Protein AF-A0A0J6FJU3-F1 (afdb_monomer_lite)

Foldseek 3Di:
DDDDDDDDDPPPPPPDPDDDDPDDDPPDPPPPDPDPCNVQVVVVVVCCVQFVFPDKDKDFPLVVVQPPPVNPPDPDSRDDMDMDGHHDPQPRPPPPDDDDPPDPHD

Organism: NCBI:txid454284

Structure (mmCIF, N/CA/C/O backbone):
data_AF-A0A0J6FJU3-F1
#
_entry.id   AF-A0A0J6FJU3-F1
#
loop_
_atom_site.group_PDB
_atom_site.id
_atom_site.type_symbol
_atom_site.label_atom_id
_atom_site.label_alt_id
_atom_site.label_comp_id
_atom_site.label_asym_id
_atom_site.label_entity_id
_atom_site.label_seq_id
_atom_site.pdbx_PDB_ins_code
_atom_site.Cartn_x
_atom_site.Cartn_y
_atom_site.Cartn_z
_atom_site.occupancy
_atom_site.B_iso_or_equiv
_atom_site.auth_seq_id
_atom_site.auth_comp_id
_atom_site.auth_asym_id
_atom_site.auth_atom_id
_atom_site.pdbx_PDB_model_num
ATOM 1 N N . MET A 1 1 ? -43.687 -57.325 -52.012 1.00 45.78 1 MET A N 1
ATOM 2 C CA . MET A 1 1 ? -42.339 -57.097 -51.444 1.00 45.78 1 MET A CA 1
ATOM 3 C C . MET A 1 1 ? -42.482 -56.247 -50.189 1.00 45.78 1 MET A C 1
ATOM 5 O O . MET A 1 1 ? -43.307 -55.345 -50.175 1.00 45.78 1 MET A O 1
ATOM 9 N N . LEU A 1 2 ? -41.774 -56.622 -49.124 1.00 41.97 2 LEU A N 1
ATOM 10 C CA . LEU A 1 2 ? -41.936 -56.162 -47.743 1.00 41.97 2 LEU A CA 1
ATOM 11 C C . LEU A 1 2 ? -41.047 -54.944 -47.389 1.00 41.97 2 LEU A C 1
ATOM 13 O O . LEU A 1 2 ? -39.868 -54.982 -47.715 1.00 41.97 2 LEU A O 1
ATOM 17 N N . ARG A 1 3 ? -41.600 -54.028 -46.557 1.00 53.41 3 ARG A N 1
ATOM 18 C CA . ARG A 1 3 ? -40.966 -53.228 -45.458 1.00 53.41 3 ARG A CA 1
ATOM 19 C C . ARG A 1 3 ? -39.927 -52.124 -45.809 1.00 53.41 3 ARG A C 1
ATOM 21 O O . ARG A 1 3 ? -39.331 -52.203 -46.871 1.00 53.41 3 ARG A O 1
ATOM 28 N N . PRO A 1 4 ? -39.581 -51.174 -44.894 1.00 54.59 4 PRO A N 1
ATOM 29 C CA . PRO A 1 4 ? -40.234 -50.710 -43.653 1.00 54.59 4 PRO A CA 1
ATOM 30 C C . PRO A 1 4 ? -40.210 -49.170 -43.409 1.00 54.59 4 PRO A C 1
ATOM 32 O O . PRO A 1 4 ? -39.663 -48.372 -44.159 1.00 54.59 4 PRO A O 1
ATOM 35 N N . LEU A 1 5 ? -40.814 -48.817 -42.271 1.00 56.28 5 LEU A N 1
ATOM 36 C CA . LEU A 1 5 ? -40.850 -47.551 -41.537 1.00 56.28 5 LEU A CA 1
ATOM 37 C C . LEU A 1 5 ? -39.461 -46.990 -41.146 1.00 56.28 5 LEU A C 1
ATOM 39 O O . LEU A 1 5 ? -38.648 -47.711 -40.573 1.00 56.28 5 LEU A O 1
ATOM 43 N N . SER A 1 6 ? -39.266 -45.677 -41.303 1.00 57.38 6 SER A N 1
ATOM 44 C CA . SER A 1 6 ? -38.334 -44.842 -40.514 1.00 57.38 6 SER A CA 1
ATOM 45 C C . SER A 1 6 ? -38.856 -43.393 -40.522 1.00 57.38 6 SER A C 1
ATOM 47 O O . SER A 1 6 ? -38.773 -42.661 -41.496 1.00 57.38 6 SER A O 1
ATOM 49 N N . LEU A 1 7 ? -39.688 -43.001 -39.559 1.00 57.44 7 LEU A N 1
ATOM 50 C CA . LEU A 1 7 ? -39.265 -42.404 -38.291 1.00 57.44 7 LEU A CA 1
ATOM 51 C C . LEU A 1 7 ? -38.143 -41.360 -38.446 1.00 57.44 7 LEU A C 1
ATOM 53 O O . LEU A 1 7 ? -36.996 -41.650 -38.131 1.00 57.44 7 LEU A O 1
ATO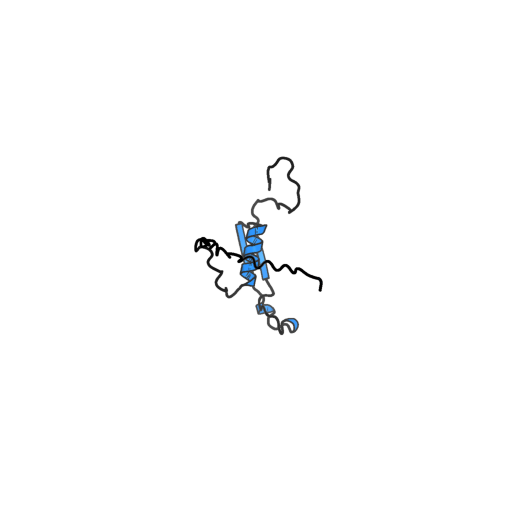M 57 N N . LEU A 1 8 ? -38.480 -40.120 -38.821 1.00 59.03 8 LEU A N 1
ATOM 58 C CA . LEU A 1 8 ? -37.768 -38.964 -38.263 1.00 59.03 8 LEU A CA 1
ATOM 59 C C . LEU A 1 8 ? -38.614 -37.684 -38.264 1.00 59.03 8 LEU A C 1
ATOM 61 O O . LEU A 1 8 ? -38.456 -36.776 -39.070 1.00 59.03 8 LEU A O 1
ATOM 65 N N . ARG A 1 9 ? -39.532 -37.633 -37.296 1.00 59.00 9 ARG A N 1
ATOM 66 C CA . ARG A 1 9 ? -39.605 -36.583 -36.268 1.00 59.00 9 ARG A CA 1
ATOM 67 C C . ARG A 1 9 ? -38.671 -35.383 -36.519 1.00 59.00 9 ARG A C 1
ATOM 69 O O . ARG A 1 9 ? -37.595 -35.307 -35.935 1.00 59.00 9 ARG A O 1
ATOM 76 N N . GLN A 1 10 ? -39.108 -34.407 -37.308 1.00 60.44 10 GLN A N 1
ATOM 77 C CA . GLN A 1 10 ? -38.551 -33.055 -37.248 1.00 60.44 10 GLN A CA 1
ATOM 78 C C . GLN A 1 10 ? -39.514 -32.180 -36.452 1.00 60.44 10 GLN A C 1
ATOM 80 O O . GLN A 1 10 ? -40.382 -31.490 -36.984 1.00 60.44 10 GLN A O 1
ATOM 85 N N . HIS A 1 11 ? -39.375 -32.259 -35.128 1.00 51.47 11 HIS A N 1
ATOM 86 C CA . HIS A 1 11 ? -39.931 -31.250 -34.244 1.00 51.47 11 HIS A CA 1
ATOM 87 C C . HIS A 1 11 ? -39.298 -29.906 -34.594 1.00 51.47 11 HIS A C 1
ATOM 89 O O . HIS A 1 11 ? -38.109 -29.693 -34.359 1.00 51.47 11 HIS A O 1
ATOM 95 N N . ARG A 1 12 ? -40.111 -28.993 -35.133 1.00 62.41 12 ARG A N 1
ATOM 96 C CA . ARG A 1 12 ? -39.822 -27.559 -35.154 1.00 62.41 12 ARG A CA 1
ATOM 97 C C . ARG A 1 12 ? -39.684 -27.081 -33.709 1.00 62.41 12 ARG A C 1
ATOM 99 O O . ARG A 1 12 ? -40.671 -26.752 -33.056 1.00 62.41 12 ARG A O 1
ATOM 106 N N . LEU A 1 13 ? -38.457 -27.088 -33.200 1.00 56.62 13 LEU A N 1
ATOM 107 C CA . LEU A 1 13 ? -38.099 -26.441 -31.946 1.00 56.62 13 LEU A CA 1
ATOM 108 C C . LEU A 1 13 ? -38.237 -24.928 -32.147 1.00 56.62 13 LEU A C 1
ATOM 110 O O . LEU A 1 13 ? -37.376 -24.270 -32.724 1.00 56.62 13 LEU A O 1
ATOM 114 N N . SER A 1 14 ? -39.375 -24.401 -31.699 1.00 64.19 14 SER A N 1
ATOM 115 C CA . SER A 1 14 ? -39.582 -22.988 -31.399 1.00 64.19 14 SER A CA 1
ATOM 116 C C . SER A 1 14 ? -38.587 -22.582 -30.308 1.00 64.19 14 SER A C 1
ATOM 118 O O . SER A 1 14 ? -38.812 -22.838 -29.125 1.00 64.19 14 SER A O 1
ATOM 120 N N . LEU A 1 15 ? -37.446 -22.006 -30.696 1.00 63.50 15 LEU A N 1
ATOM 121 C CA . LEU A 1 15 ? -36.570 -21.317 -29.753 1.00 63.50 15 LEU A CA 1
ATOM 122 C C . LEU A 1 15 ? -37.226 -19.977 -29.400 1.00 63.50 15 LEU A C 1
ATOM 124 O O . LEU A 1 15 ? -37.073 -18.985 -30.114 1.00 63.50 15 LEU A O 1
ATOM 128 N N . LEU A 1 16 ? -37.953 -19.945 -28.282 1.00 62.72 16 LEU A N 1
ATOM 129 C CA . LEU A 1 16 ? -38.298 -18.695 -27.618 1.00 62.72 16 LEU A 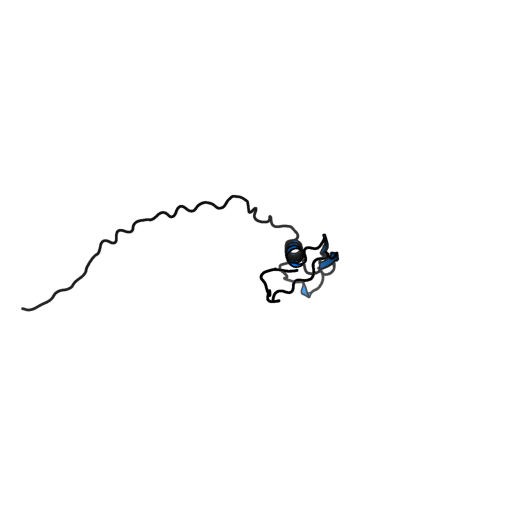CA 1
ATOM 130 C C . LEU A 1 16 ? -36.993 -18.024 -27.163 1.00 62.72 16 LEU A C 1
ATOM 132 O O . LEU A 1 16 ? -36.348 -18.466 -26.213 1.00 62.72 16 LEU A O 1
ATOM 136 N N . ARG A 1 17 ? -36.592 -16.946 -27.845 1.00 60.91 17 ARG A N 1
ATOM 137 C CA . ARG A 1 17 ? -35.579 -16.009 -27.344 1.00 60.91 17 ARG A CA 1
ATOM 138 C C . ARG A 1 17 ? -36.161 -15.274 -26.134 1.00 60.91 17 ARG A C 1
ATOM 140 O O . ARG A 1 17 ? -36.774 -14.222 -26.271 1.00 60.91 17 ARG A O 1
ATOM 147 N N . SER A 1 18 ? -35.972 -15.848 -24.951 1.00 66.69 18 SER A N 1
ATOM 148 C CA . SER A 1 18 ? -36.183 -15.162 -23.679 1.00 66.69 18 SER A CA 1
ATOM 149 C C . SER A 1 18 ? -35.040 -14.170 -23.472 1.00 66.69 18 SER A C 1
ATOM 151 O O . SER A 1 18 ? -33.907 -14.565 -23.199 1.00 66.69 18 SER A O 1
ATOM 153 N N . VAL A 1 19 ? -35.313 -12.879 -23.647 1.00 62.22 19 VAL A N 1
ATOM 154 C CA . VAL A 1 19 ? -34.367 -11.814 -23.306 1.00 62.22 19 VAL A CA 1
ATOM 155 C C . VAL A 1 19 ? -34.383 -11.611 -21.791 1.00 62.22 19 VAL A C 1
ATOM 157 O O . VAL A 1 19 ? -35.288 -10.997 -21.235 1.00 62.22 19 VAL A O 1
ATOM 160 N N . CYS A 1 20 ? -33.385 -12.155 -21.093 1.00 53.69 20 CYS A N 1
ATOM 161 C CA . CYS A 1 20 ? -33.115 -11.758 -19.715 1.00 53.69 20 CYS A CA 1
ATOM 162 C C . CYS A 1 20 ? -32.676 -10.287 -19.707 1.00 53.69 20 CYS A C 1
ATOM 164 O O . CYS A 1 20 ? -31.607 -9.943 -20.210 1.00 53.69 20 CYS A O 1
ATOM 166 N N . SER A 1 21 ? -33.519 -9.430 -19.133 1.00 60.59 21 SER A N 1
ATOM 167 C CA . SER A 1 21 ? -33.204 -8.040 -18.813 1.00 60.59 21 SER A CA 1
ATOM 168 C C . SER A 1 21 ? -32.089 -8.007 -17.765 1.00 60.59 21 SER A C 1
ATOM 170 O O . SER A 1 21 ? -32.326 -8.272 -16.588 1.00 60.59 21 SER A O 1
ATOM 172 N N . MET A 1 22 ? -30.859 -7.718 -18.190 1.00 61.31 22 MET A N 1
ATOM 173 C CA . MET A 1 22 ? -29.739 -7.479 -17.281 1.00 61.31 22 MET A CA 1
ATOM 174 C C . MET A 1 22 ? -29.903 -6.080 -16.691 1.00 61.31 22 MET A C 1
ATOM 176 O O . MET A 1 22 ? -29.595 -5.081 -17.337 1.00 61.31 22 MET A O 1
ATOM 180 N N . SER A 1 23 ? -30.428 -6.010 -15.467 1.00 62.12 23 SER A N 1
ATOM 181 C CA . SER A 1 23 ? -30.339 -4.805 -14.644 1.00 62.12 23 SER A CA 1
ATOM 182 C C . SER A 1 23 ? -28.865 -4.437 -14.496 1.00 62.12 23 SER A C 1
ATOM 184 O O . SER A 1 23 ? -28.090 -5.201 -13.920 1.00 62.12 23 SER A O 1
ATOM 186 N N . ALA A 1 24 ? -28.480 -3.281 -15.032 1.00 64.88 24 ALA A N 1
ATOM 187 C CA . ALA A 1 24 ? -27.144 -2.731 -14.873 1.00 64.88 24 ALA A CA 1
ATOM 188 C C . ALA A 1 24 ? -26.801 -2.588 -13.374 1.00 64.88 24 ALA A C 1
ATOM 190 O O . ALA A 1 24 ? -27.665 -2.175 -12.592 1.00 64.88 24 ALA A O 1
ATOM 191 N N . PRO A 1 25 ? -25.572 -2.922 -12.944 1.00 64.50 25 PRO A N 1
ATOM 192 C CA . PRO A 1 25 ? -25.127 -2.603 -11.595 1.00 64.50 25 PRO A CA 1
ATOM 193 C C . PRO A 1 25 ? -25.061 -1.073 -11.423 1.00 64.50 25 PRO A C 1
ATOM 195 O O . PRO A 1 25 ? -24.729 -0.369 -12.382 1.00 64.50 25 PRO A O 1
ATOM 198 N N . PRO A 1 26 ? -25.361 -0.531 -10.227 1.00 60.47 26 PRO A N 1
ATOM 199 C CA . PRO A 1 26 ? -25.213 0.894 -9.971 1.00 60.47 26 PRO A CA 1
ATOM 200 C C . PRO A 1 26 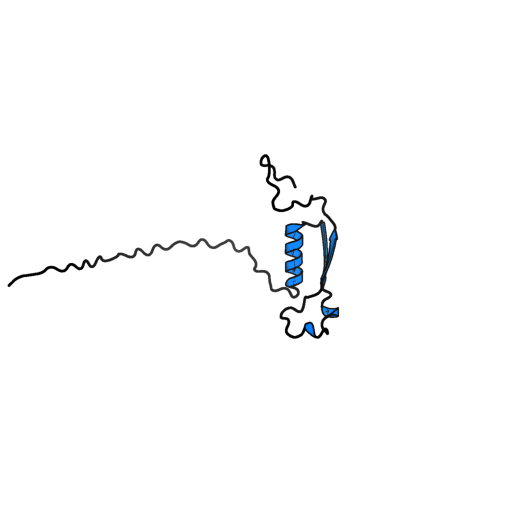? -23.756 1.306 -10.212 1.00 60.47 26 PRO A C 1
ATOM 202 O O . PRO A 1 26 ? -22.822 0.692 -9.691 1.00 60.47 26 PRO A O 1
ATOM 205 N N . ALA A 1 27 ? -23.573 2.346 -11.025 1.00 58.28 27 ALA A N 1
ATOM 206 C CA . ALA A 1 27 ? -22.292 2.977 -11.300 1.00 58.28 27 ALA A CA 1
ATOM 207 C C . ALA A 1 27 ? -21.717 3.572 -10.002 1.00 58.28 27 ALA A C 1
ATOM 209 O O . ALA A 1 27 ? -21.973 4.720 -9.658 1.00 58.28 27 ALA A O 1
ATOM 210 N N . GLY A 1 28 ? -20.988 2.752 -9.247 1.00 58.50 28 GLY A N 1
ATOM 211 C CA . GLY A 1 28 ? -20.339 3.150 -7.996 1.00 58.50 28 GLY A CA 1
ATOM 212 C C . GLY A 1 28 ? -19.018 2.435 -7.714 1.00 58.50 28 GLY A C 1
ATOM 213 O O . GLY A 1 28 ? -18.293 2.838 -6.810 1.00 58.50 28 GLY A O 1
ATOM 214 N N . SER A 1 29 ? -18.646 1.415 -8.490 1.00 56.78 29 SER A N 1
ATOM 215 C CA . SER A 1 29 ? -17.304 0.832 -8.423 1.00 56.78 29 SER A CA 1
ATOM 216 C C . SER A 1 29 ? -16.405 1.531 -9.431 1.00 56.78 29 SER A C 1
ATOM 218 O O . SER A 1 29 ? -16.199 1.050 -10.543 1.00 56.78 29 SER A O 1
ATOM 220 N N . ALA A 1 30 ? -15.881 2.692 -9.034 1.00 63.19 30 ALA A N 1
ATOM 221 C CA . ALA A 1 30 ? -14.697 3.247 -9.669 1.00 63.19 30 ALA A CA 1
ATOM 222 C C . ALA A 1 30 ? -13.606 2.168 -9.620 1.00 63.19 30 ALA A C 1
ATOM 224 O O . ALA A 1 30 ? -13.161 1.778 -8.539 1.00 63.19 30 ALA A O 1
ATOM 225 N N . ALA A 1 31 ? -13.225 1.631 -10.781 1.00 61.59 31 ALA A N 1
ATOM 226 C CA . ALA A 1 31 ? -12.037 0.799 -10.868 1.00 61.59 31 ALA A CA 1
ATOM 227 C C . ALA A 1 31 ? -10.869 1.612 -10.282 1.00 61.59 31 ALA A C 1
ATOM 229 O O . ALA A 1 31 ? -10.759 2.799 -10.610 1.00 61.59 31 ALA A O 1
ATOM 230 N N . PRO A 1 32 ? -10.035 1.034 -9.397 1.00 63.31 32 PRO A N 1
ATOM 231 C CA . PRO A 1 32 ? -8.892 1.755 -8.867 1.00 63.31 32 PRO A CA 1
ATOM 232 C C . PRO A 1 32 ? -8.053 2.221 -10.055 1.00 63.31 32 PRO A C 1
ATOM 234 O O . PRO A 1 32 ? -7.610 1.413 -10.873 1.00 63.31 32 PRO A O 1
ATOM 237 N N . THR A 1 33 ? -7.886 3.536 -10.188 1.00 66.06 33 THR A N 1
ATOM 238 C CA . THR A 1 33 ? -6.920 4.096 -11.132 1.00 66.06 33 THR A CA 1
ATOM 239 C C . THR A 1 33 ? -5.565 3.474 -10.813 1.00 66.06 33 THR A C 1
ATOM 241 O O . THR A 1 33 ? -5.243 3.389 -9.624 1.00 66.06 33 THR A O 1
ATOM 244 N N . PRO A 1 34 ? -4.779 3.032 -11.810 1.00 69.12 34 PRO A N 1
ATOM 245 C CA . PRO A 1 34 ? -3.473 2.447 -11.546 1.00 69.12 34 PRO A CA 1
ATOM 246 C C . PRO A 1 34 ? -2.632 3.485 -10.805 1.00 69.12 34 PRO A C 1
ATOM 248 O O . PRO A 1 34 ? -2.258 4.515 -11.365 1.00 69.12 34 PRO A O 1
ATOM 251 N N . SER A 1 35 ? -2.416 3.252 -9.514 1.00 76.12 35 SER A N 1
ATOM 252 C CA . SER A 1 35 ? -1.570 4.110 -8.707 1.00 76.12 35 SER A CA 1
ATOM 253 C C . SER A 1 35 ? -0.117 3.875 -9.101 1.00 76.12 35 SER A C 1
ATOM 255 O O . SER A 1 35 ? 0.254 2.814 -9.608 1.00 76.12 35 SER A O 1
ATOM 257 N N . ASN A 1 36 ? 0.734 4.864 -8.843 1.00 83.06 36 ASN A N 1
ATOM 258 C CA . ASN A 1 36 ? 2.175 4.705 -9.038 1.00 83.06 36 ASN A CA 1
ATOM 259 C C . ASN A 1 36 ? 2.806 3.738 -8.014 1.00 83.06 36 ASN A C 1
ATOM 261 O O . ASN A 1 36 ? 3.988 3.423 -8.136 1.00 83.06 36 ASN A O 1
ATOM 265 N N . THR A 1 37 ? 2.033 3.282 -7.020 1.00 89.31 37 THR A N 1
ATOM 266 C CA . THR A 1 37 ? 2.470 2.439 -5.897 1.00 89.31 37 THR A CA 1
ATOM 267 C C . THR A 1 37 ? 1.500 1.274 -5.637 1.00 89.31 37 THR A C 1
ATOM 269 O O . THR A 1 37 ?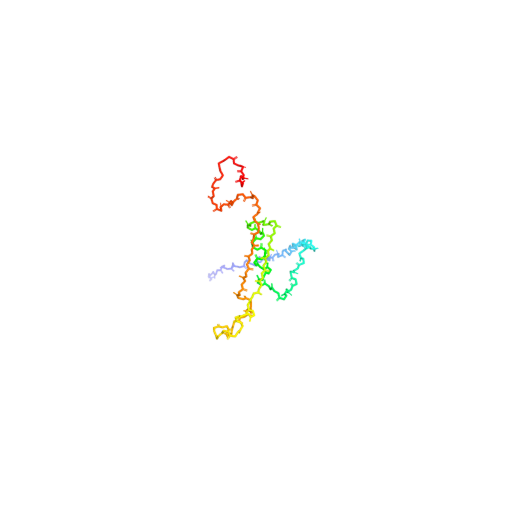 0.920 1.165 -4.549 1.00 89.31 37 THR A O 1
ATOM 272 N N . PRO A 1 38 ? 1.268 0.396 -6.629 1.00 90.69 38 PRO A N 1
ATOM 273 C CA . PRO A 1 38 ? 0.214 -0.615 -6.560 1.00 90.69 38 PRO A CA 1
ATOM 274 C C . PRO A 1 38 ? 0.417 -1.635 -5.429 1.00 90.69 38 PRO A C 1
ATOM 276 O O . PRO A 1 38 ? -0.562 -2.129 -4.863 1.00 90.69 38 PRO A O 1
ATOM 279 N N . MET A 1 39 ? 1.663 -1.959 -5.062 1.00 92.50 39 MET A N 1
ATOM 280 C CA . MET A 1 39 ? 1.936 -2.887 -3.960 1.00 92.50 39 MET A CA 1
ATOM 281 C C . MET A 1 39 ? 1.752 -2.219 -2.604 1.00 92.50 39 MET A C 1
ATOM 283 O O . MET A 1 39 ? 1.244 -2.865 -1.686 1.00 92.50 39 MET A O 1
ATOM 287 N N . GLU A 1 40 ? 2.108 -0.938 -2.468 1.00 93.06 40 GLU A N 1
ATOM 288 C CA . GLU A 1 40 ? 1.846 -0.201 -1.229 1.00 93.06 40 GLU A CA 1
ATOM 289 C C . GLU A 1 40 ? 0.345 -0.170 -0.921 1.00 93.06 40 GLU A C 1
ATOM 291 O O . GLU A 1 40 ? -0.071 -0.464 0.204 1.00 93.06 40 GLU A O 1
ATOM 296 N N . ASP A 1 41 ? -0.473 0.104 -1.935 1.00 92.38 41 ASP A N 1
ATOM 297 C CA . ASP A 1 41 ? -1.926 0.162 -1.792 1.00 92.38 41 ASP A CA 1
ATOM 298 C C . ASP A 1 41 ? -2.519 -1.201 -1.437 1.00 92.38 41 ASP A C 1
ATOM 300 O O . ASP A 1 41 ? -3.368 -1.307 -0.548 1.00 92.38 41 ASP A O 1
ATOM 304 N N . ALA A 1 42 ? -2.023 -2.272 -2.063 1.00 92.94 42 ALA A N 1
ATOM 305 C CA . ALA A 1 42 ? -2.433 -3.628 -1.725 1.00 92.94 42 ALA A CA 1
ATOM 306 C C . ALA A 1 42 ? -2.084 -3.993 -0.270 1.00 92.94 42 ALA A C 1
ATOM 308 O O . ALA A 1 42 ? -2.885 -4.633 0.417 1.00 92.94 42 ALA A O 1
ATOM 309 N N . ILE A 1 43 ? -0.909 -3.586 0.222 1.00 92.69 43 ILE A N 1
ATOM 310 C CA . ILE A 1 43 ? -0.502 -3.792 1.619 1.00 92.69 43 ILE A CA 1
ATOM 311 C C . ILE A 1 43 ? -1.417 -2.997 2.553 1.00 92.69 43 ILE A C 1
ATOM 313 O O . ILE A 1 43 ? -1.931 -3.554 3.527 1.00 92.69 43 ILE A O 1
ATOM 317 N N . ARG A 1 44 ? -1.672 -1.722 2.240 1.00 93.06 44 ARG A N 1
ATOM 318 C CA . ARG A 1 44 ? -2.557 -0.846 3.016 1.00 93.06 44 ARG A CA 1
ATOM 319 C C . ARG A 1 44 ? -3.950 -1.448 3.150 1.00 93.06 44 ARG A C 1
ATOM 321 O O . ARG A 1 44 ? -4.430 -1.587 4.272 1.00 93.06 44 ARG A O 1
ATOM 328 N N . ALA A 1 45 ? -4.546 -1.879 2.040 1.00 92.12 45 ALA A N 1
ATOM 329 C CA . ALA A 1 45 ? -5.868 -2.496 2.025 1.00 92.12 45 ALA A CA 1
ATOM 330 C C . ALA A 1 45 ? -5.923 -3.768 2.887 1.00 92.12 45 ALA A C 1
ATOM 332 O O . ALA A 1 45 ? -6.837 -3.934 3.693 1.00 92.12 45 ALA A O 1
ATOM 333 N N . LYS A 1 46 ? -4.918 -4.648 2.780 1.00 92.50 46 LYS A N 1
ATOM 334 C CA . LYS A 1 46 ? -4.850 -5.891 3.568 1.00 92.50 46 LYS A CA 1
ATOM 335 C C . LYS A 1 46 ? -4.706 -5.626 5.065 1.00 92.50 46 LYS A C 1
ATOM 337 O O . LYS A 1 46 ? -5.418 -6.233 5.862 1.00 92.50 46 LYS A O 1
ATOM 342 N N . ILE A 1 47 ? -3.805 -4.722 5.450 1.00 90.88 47 ILE A N 1
ATOM 343 C CA . ILE A 1 47 ? -3.579 -4.378 6.859 1.00 90.88 47 ILE A CA 1
ATOM 344 C C . ILE A 1 47 ? -4.815 -3.688 7.440 1.00 90.88 47 ILE A C 1
ATOM 346 O O . ILE A 1 47 ? -5.233 -4.023 8.547 1.00 90.88 47 ILE A O 1
ATOM 350 N N . GLN A 1 48 ? -5.427 -2.762 6.697 1.00 88.50 48 GLN A N 1
ATOM 351 C CA . GLN A 1 48 ? -6.660 -2.101 7.121 1.00 88.50 48 GLN A CA 1
ATOM 352 C C . GLN A 1 48 ? -7.795 -3.103 7.320 1.00 88.50 48 GLN A C 1
ATOM 354 O O . GLN A 1 48 ? -8.426 -3.083 8.370 1.00 88.50 48 GLN A O 1
ATOM 359 N N . ALA A 1 49 ? -8.010 -4.021 6.376 1.00 87.81 49 ALA A N 1
ATOM 360 C CA . ALA A 1 49 ? -9.072 -5.017 6.480 1.00 87.81 49 ALA A CA 1
ATOM 361 C C . ALA A 1 49 ? -8.865 -6.008 7.640 1.00 87.81 49 ALA A C 1
ATOM 363 O O . ALA A 1 49 ? -9.831 -6.397 8.291 1.00 87.81 49 ALA A O 1
ATOM 364 N N . ALA A 1 50 ? -7.621 -6.421 7.905 1.00 86.19 50 ALA A N 1
ATOM 365 C CA . ALA A 1 50 ? -7.331 -7.449 8.903 1.00 86.19 50 ALA A CA 1
ATOM 366 C C . ALA A 1 50 ? -7.164 -6.897 10.326 1.00 86.19 50 ALA A C 1
ATOM 368 O O . ALA A 1 50 ? -7.575 -7.542 11.288 1.00 86.19 50 ALA A O 1
ATOM 369 N N . LEU A 1 51 ? -6.525 -5.731 10.468 1.00 86.38 51 LEU A N 1
ATOM 370 C CA . LEU A 1 51 ? -6.083 -5.202 11.764 1.00 86.38 51 LEU A CA 1
ATOM 371 C C . LEU A 1 51 ? -6.778 -3.894 12.153 1.00 86.38 51 LEU A C 1
ATOM 373 O O . LEU A 1 51 ? -6.694 -3.497 13.314 1.00 86.38 51 LEU A O 1
ATOM 377 N N . LEU A 1 52 ? -7.452 -3.229 11.205 1.00 84.31 52 LEU A N 1
ATOM 378 C CA . LEU A 1 52 ? -8.149 -1.953 11.403 1.00 84.31 52 LEU A CA 1
ATOM 379 C C . LEU A 1 52 ? -7.336 -0.931 12.228 1.00 84.31 52 LEU A C 1
ATOM 381 O O . LEU A 1 52 ? -7.913 -0.369 13.149 1.00 84.31 52 LEU A O 1
ATOM 385 N N . PRO A 1 53 ? -6.027 -0.709 11.974 1.00 87.94 53 PRO A N 1
ATOM 386 C CA . PRO A 1 53 ? -5.170 0.155 12.796 1.00 87.94 53 PRO A CA 1
ATOM 387 C C . PRO A 1 53 ? -5.700 1.598 12.854 1.00 87.94 53 PRO A C 1
ATOM 389 O O . PRO A 1 53 ? -6.181 2.111 11.845 1.00 87.94 53 PRO A O 1
ATOM 392 N N . THR A 1 54 ? -5.542 2.290 13.991 1.00 87.75 54 THR A N 1
ATOM 393 C CA . THR A 1 54 ? -5.905 3.720 14.108 1.00 87.75 54 THR A CA 1
ATOM 394 C C . THR A 1 54 ? -4.965 4.553 13.247 1.00 87.75 54 THR A C 1
ATOM 396 O O . THR A 1 54 ? -5.386 5.479 12.56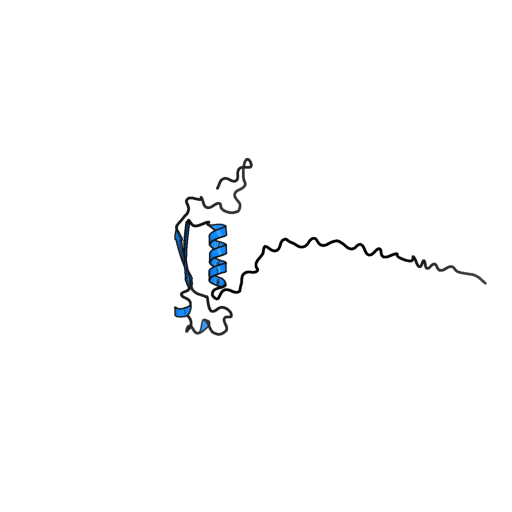0 1.00 87.75 54 THR A O 1
ATOM 399 N N . THR A 1 55 ? -3.684 4.181 13.255 1.00 89.00 55 THR A N 1
ATOM 400 C CA . THR A 1 55 ? -2.637 4.838 12.479 1.00 89.00 55 THR A CA 1
ATOM 401 C C . THR A 1 55 ? -1.790 3.778 11.791 1.00 89.00 55 THR A C 1
ATOM 403 O O . THR A 1 55 ? -1.296 2.849 12.435 1.00 89.00 55 THR A O 1
ATOM 406 N N . LEU A 1 56 ? -1.606 3.925 10.479 1.00 91.38 56 LEU A N 1
ATOM 407 C CA . LEU A 1 56 ? -0.784 3.037 9.662 1.00 91.38 56 LEU A CA 1
ATOM 408 C C . LEU A 1 56 ? 0.189 3.854 8.816 1.00 91.38 56 LEU A C 1
ATOM 410 O O . LEU A 1 56 ? -0.210 4.514 7.854 1.00 91.38 56 LEU A O 1
ATOM 414 N N . THR A 1 57 ? 1.471 3.750 9.155 1.00 92.69 57 THR A N 1
ATOM 415 C CA . THR A 1 57 ? 2.560 4.319 8.359 1.00 92.69 57 THR A CA 1
ATOM 416 C C . THR A 1 57 ? 3.216 3.206 7.559 1.00 92.69 57 THR A C 1
ATOM 418 O O . THR A 1 57 ? 3.731 2.253 8.144 1.00 92.69 57 THR A O 1
ATOM 421 N N . ILE A 1 58 ? 3.217 3.336 6.233 1.00 93.81 58 ILE A N 1
ATOM 422 C CA . ILE A 1 58 ? 3.931 2.454 5.303 1.00 93.81 58 ILE A CA 1
ATOM 423 C C . ILE A 1 58 ? 4.954 3.315 4.558 1.00 93.81 58 ILE A C 1
ATOM 425 O O . ILE A 1 58 ? 4.655 4.445 4.180 1.00 93.81 58 ILE A O 1
ATOM 429 N N . ARG A 1 59 ? 6.179 2.812 4.399 1.00 92.94 59 ARG A N 1
ATOM 430 C CA . ARG A 1 59 ? 7.236 3.432 3.596 1.00 92.94 59 ARG A CA 1
ATOM 431 C C . ARG A 1 59 ? 7.838 2.405 2.651 1.00 92.94 59 ARG A C 1
ATOM 433 O O . ARG A 1 59 ? 8.358 1.393 3.113 1.00 92.94 59 ARG A O 1
ATOM 440 N N . ASN A 1 60 ? 7.842 2.726 1.364 1.00 93.75 60 ASN A N 1
ATOM 441 C CA . ASN A 1 60 ? 8.573 1.995 0.338 1.00 93.75 60 ASN A CA 1
ATOM 442 C C . ASN A 1 60 ? 10.052 2.437 0.317 1.00 93.75 60 ASN A C 1
ATOM 444 O O . ASN A 1 60 ? 10.373 3.589 0.012 1.00 93.75 60 ASN A O 1
ATOM 448 N N . ASP A 1 61 ? 10.969 1.532 0.651 1.00 92.75 61 ASP A N 1
ATOM 449 C CA . ASP A 1 61 ? 12.419 1.758 0.614 1.00 92.75 61 ASP A CA 1
ATOM 450 C C . ASP A 1 61 ? 13.137 0.932 -0.459 1.00 92.75 61 ASP A C 1
ATOM 452 O O . ASP A 1 61 ? 14.364 0.842 -0.473 1.00 92.75 61 ASP A O 1
ATOM 456 N N . SER A 1 62 ? 12.385 0.434 -1.441 1.00 90.38 62 SER A N 1
ATOM 457 C CA . SER A 1 62 ? 12.898 -0.384 -2.548 1.00 90.38 62 SER A CA 1
ATOM 458 C C . SER A 1 62 ? 14.003 0.293 -3.358 1.00 90.38 62 SER A C 1
ATOM 460 O O . SER A 1 62 ? 14.888 -0.379 -3.882 1.00 90.38 62 SER A O 1
ATOM 462 N N . HIS A 1 63 ? 14.015 1.628 -3.418 1.00 88.06 63 HIS A N 1
ATOM 463 C CA . HIS A 1 63 ? 15.076 2.395 -4.076 1.00 88.06 63 HIS A CA 1
ATOM 464 C C . HIS A 1 63 ? 16.465 2.127 -3.476 1.00 88.06 63 HIS A C 1
ATOM 466 O O . HIS A 1 63 ? 17.453 2.138 -4.205 1.00 88.06 63 HIS A O 1
ATOM 472 N N . LYS A 1 64 ? 16.554 1.803 -2.180 1.00 89.19 64 LYS A N 1
ATOM 473 C CA . LYS A 1 64 ? 17.821 1.440 -1.524 1.00 89.19 64 LYS A CA 1
ATOM 474 C C . LYS A 1 64 ? 18.384 0.106 -2.013 1.00 89.19 64 LYS A C 1
ATOM 476 O O . LYS A 1 64 ? 19.561 -0.171 -1.817 1.00 89.19 64 LYS A O 1
ATOM 481 N N . HIS A 1 65 ? 17.551 -0.701 -2.667 1.00 86.25 65 HIS A N 1
ATOM 482 C CA . HIS A 1 65 ? 17.886 -2.036 -3.151 1.00 86.25 65 HIS A CA 1
ATOM 483 C C . HIS A 1 65 ? 17.768 -2.160 -4.676 1.00 86.25 65 HIS A C 1
ATOM 485 O O . HIS A 1 65 ? 17.961 -3.244 -5.222 1.00 86.25 65 HIS A O 1
ATOM 491 N N . ALA A 1 66 ? 17.516 -1.054 -5.385 1.00 82.19 66 ALA A N 1
ATOM 492 C CA . ALA A 1 66 ? 17.323 -1.048 -6.834 1.00 82.19 66 ALA A CA 1
ATOM 493 C C . ALA A 1 66 ? 18.558 -1.533 -7.620 1.00 82.19 66 ALA A C 1
ATOM 495 O O . ALA A 1 66 ? 18.418 -2.048 -8.726 1.00 82.19 66 ALA A O 1
ATOM 496 N N . HIS A 1 67 ? 19.756 -1.410 -7.040 1.00 82.75 67 HIS A N 1
ATOM 497 C CA . HIS A 1 67 ? 21.023 -1.827 -7.656 1.00 82.75 67 HIS A CA 1
ATOM 498 C C . HIS A 1 67 ? 21.448 -3.261 -7.309 1.00 82.75 67 HIS A C 1
ATOM 500 O O . HIS A 1 67 ? 22.527 -3.698 -7.705 1.00 82.75 67 HIS A O 1
ATOM 506 N N . HIS A 1 68 ? 20.629 -4.011 -6.571 1.00 83.44 68 HIS A N 1
ATOM 507 C CA . HIS A 1 68 ? 20.959 -5.383 -6.209 1.00 83.44 68 HIS A CA 1
ATOM 508 C C . HIS A 1 68 ? 20.831 -6.296 -7.440 1.00 83.44 68 HIS A C 1
ATOM 510 O O . HIS A 1 68 ? 19.793 -6.309 -8.097 1.00 83.44 68 HIS A O 1
ATOM 516 N N . ALA A 1 69 ? 21.865 -7.074 -7.773 1.00 82.00 69 ALA A N 1
ATOM 517 C CA . ALA A 1 69 ? 21.869 -7.916 -8.978 1.00 82.00 69 ALA A CA 1
ATOM 518 C C . ALA A 1 69 ? 20.655 -8.881 -9.090 1.00 82.00 69 ALA A C 1
ATOM 520 O O . ALA A 1 69 ? 20.117 -9.021 -10.190 1.00 82.00 69 ALA A O 1
ATOM 521 N N . PRO A 1 70 ? 20.149 -9.470 -7.988 1.00 81.56 70 PRO A N 1
ATOM 522 C CA . PRO A 1 70 ? 18.887 -10.223 -7.957 1.00 81.56 70 PRO A CA 1
ATOM 523 C C . PRO A 1 70 ? 17.613 -9.471 -8.368 1.00 81.56 70 PRO A C 1
ATOM 525 O O . PRO A 1 70 ? 16.591 -10.106 -8.594 1.00 81.56 70 PRO A O 1
ATOM 528 N N . MET A 1 71 ? 17.641 -8.142 -8.478 1.00 80.88 71 MET A N 1
ATOM 529 C CA . MET A 1 71 ? 16.491 -7.339 -8.909 1.00 80.88 71 MET A CA 1
ATOM 530 C C . MET A 1 71 ? 16.371 -7.219 -10.436 1.00 80.88 71 MET A C 1
ATOM 532 O O . MET A 1 71 ? 15.473 -6.547 -10.941 1.00 80.88 71 MET A O 1
ATOM 536 N N . ARG A 1 72 ? 17.257 -7.849 -11.215 1.00 81.56 72 ARG A N 1
ATOM 537 C CA . ARG A 1 72 ? 17.174 -7.815 -12.682 1.00 81.56 72 ARG A CA 1
ATOM 538 C C . ARG A 1 72 ? 15.994 -8.661 -13.172 1.00 81.56 72 ARG A C 1
ATOM 540 O O . ARG A 1 72 ? 15.913 -9.844 -12.871 1.00 81.56 72 ARG A O 1
ATOM 547 N N . GLY A 1 73 ? 15.108 -8.056 -13.966 1.00 81.75 73 GLY A N 1
ATOM 548 C CA . GLY A 1 73 ? 13.966 -8.750 -14.582 1.00 81.75 73 GLY A CA 1
ATOM 549 C C . GLY A 1 73 ? 12.717 -8.857 -13.702 1.00 81.75 73 GLY A C 1
ATOM 550 O O . GLY A 1 73 ? 11.744 -9.486 -14.105 1.00 81.75 73 GLY A O 1
ATOM 551 N N . VAL A 1 74 ? 12.711 -8.230 -12.524 1.00 82.50 74 VAL A N 1
ATOM 552 C CA . VAL A 1 74 ? 11.509 -8.126 -11.688 1.00 82.50 74 VAL A CA 1
ATOM 553 C C . VAL A 1 74 ? 10.476 -7.203 -12.337 1.00 82.50 74 VAL A C 1
ATOM 555 O O . VAL A 1 74 ? 10.806 -6.136 -12.856 1.00 82.50 74 VAL A O 1
ATOM 558 N N . THR A 1 75 ? 9.210 -7.614 -12.303 1.00 82.88 75 THR A N 1
ATOM 559 C CA . THR A 1 75 ? 8.091 -6.847 -12.874 1.00 82.88 75 THR A CA 1
ATOM 560 C C . THR A 1 75 ? 7.700 -5.661 -11.995 1.00 82.88 75 THR A C 1
ATOM 562 O O . THR A 1 75 ? 7.379 -4.594 -12.511 1.00 82.88 75 THR A O 1
ATOM 565 N N . SER A 1 76 ? 7.772 -5.826 -10.670 1.00 82.25 76 SER A N 1
ATOM 566 C CA . SER A 1 76 ? 7.542 -4.760 -9.694 1.00 82.25 76 SER A CA 1
ATOM 567 C C . SER A 1 76 ? 8.857 -4.264 -9.103 1.00 82.25 76 SER A C 1
ATOM 569 O O . SER A 1 76 ? 9.683 -5.049 -8.640 1.00 82.25 76 SER A O 1
ATOM 571 N N . LYS A 1 77 ? 9.025 -2.939 -9.076 1.00 86.62 77 LYS A N 1
ATOM 572 C CA . LYS A 1 77 ? 10.161 -2.267 -8.424 1.00 86.62 77 LYS A CA 1
ATOM 573 C C . LYS A 1 77 ? 9.938 -2.049 -6.926 1.00 86.62 77 LYS A C 1
ATOM 575 O O . LYS A 1 77 ? 10.811 -1.502 -6.263 1.00 86.62 77 LYS A O 1
ATOM 580 N N . GLU A 1 78 ? 8.784 -2.451 -6.406 1.00 91.19 78 GLU A N 1
ATOM 581 C CA . GLU A 1 78 ? 8.404 -2.297 -5.008 1.00 91.19 78 GLU A CA 1
ATOM 582 C C . GLU A 1 78 ? 8.640 -3.610 -4.247 1.00 91.19 78 GLU A C 1
ATOM 584 O O . GLU A 1 78 ? 7.806 -4.514 -4.273 1.00 91.19 78 GLU A O 1
ATOM 589 N N . THR A 1 79 ? 9.796 -3.746 -3.602 1.00 90.25 79 THR A N 1
ATOM 590 C CA . THR A 1 79 ? 10.240 -4.986 -2.943 1.00 90.25 79 THR A CA 1
ATOM 591 C C . THR A 1 79 ? 10.556 -4.852 -1.467 1.00 90.25 79 THR A C 1
ATOM 593 O O . THR A 1 79 ? 10.481 -5.848 -0.753 1.00 90.25 79 THR A O 1
ATOM 596 N N . HIS A 1 80 ? 10.898 -3.655 -0.997 1.00 91.25 80 HIS A N 1
ATOM 597 C CA . HIS A 1 80 ? 11.204 -3.412 0.406 1.00 91.25 80 HIS A CA 1
ATOM 598 C C . HIS A 1 80 ? 10.226 -2.385 0.968 1.00 91.25 80 HIS A C 1
ATOM 600 O O . HIS A 1 80 ? 9.980 -1.328 0.376 1.00 91.25 80 HIS A O 1
ATOM 606 N N . PHE A 1 81 ? 9.633 -2.754 2.102 1.00 93.56 81 PHE A N 1
ATOM 607 C CA . PHE A 1 81 ? 8.657 -1.950 2.810 1.00 93.56 81 PHE A CA 1
ATOM 608 C C . PHE A 1 81 ? 8.929 -1.991 4.304 1.00 93.56 81 PHE A C 1
ATOM 610 O O . PHE A 1 81 ? 9.074 -3.057 4.905 1.00 93.56 81 PHE A O 1
ATOM 617 N N . LYS A 1 82 ? 8.886 -0.816 4.920 1.00 93.50 82 LYS A N 1
ATOM 618 C CA . LYS A 1 82 ? 8.821 -0.664 6.367 1.00 93.50 82 LYS A CA 1
ATOM 619 C C . LYS A 1 82 ? 7.421 -0.214 6.746 1.00 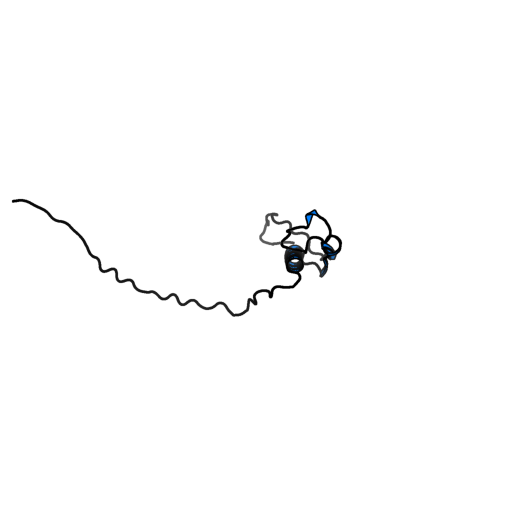93.50 82 LYS A C 1
ATOM 621 O O . LYS A 1 82 ? 6.908 0.749 6.179 1.00 93.50 82 LYS A O 1
ATOM 626 N N . TYR A 1 83 ? 6.821 -0.876 7.726 1.00 90.94 83 TYR A N 1
ATOM 627 C CA . TYR A 1 83 ? 5.518 -0.489 8.247 1.00 90.94 83 TYR A CA 1
ATOM 628 C C . TYR A 1 83 ? 5.541 -0.416 9.771 1.00 90.94 83 TYR A C 1
ATOM 630 O O . TYR A 1 83 ? 6.201 -1.212 10.438 1.00 90.94 83 TYR A O 1
ATOM 638 N N . THR A 1 84 ? 4.805 0.551 10.308 1.00 88.25 84 THR A N 1
ATOM 639 C CA . THR A 1 84 ? 4.585 0.704 11.746 1.00 88.25 84 THR A CA 1
ATOM 640 C C . THR A 1 84 ? 3.081 0.827 11.972 1.00 88.25 84 THR A C 1
ATOM 642 O O . THR A 1 84 ? 2.512 1.886 11.687 1.00 88.25 84 THR A O 1
ATOM 645 N N . PRO A 1 85 ? 2.412 -0.243 12.434 1.00 79.94 85 PRO A N 1
ATOM 646 C CA . PRO A 1 85 ? 1.013 -0.178 12.816 1.00 79.94 85 PRO A CA 1
ATOM 647 C C . PRO A 1 85 ? 0.904 0.308 14.266 1.00 79.94 85 PRO A C 1
ATOM 649 O O . PRO A 1 85 ? 1.543 -0.250 15.158 1.00 79.94 85 PRO A O 1
ATOM 652 N N . PHE A 1 86 ? 0.088 1.333 14.517 1.00 79.81 86 PHE A N 1
ATOM 653 C CA . PHE A 1 86 ? -0.327 1.667 15.878 1.00 79.81 86 PHE A CA 1
ATOM 654 C C . PHE A 1 86 ? -1.588 0.856 16.215 1.00 79.81 86 PHE A C 1
ATOM 656 O O . PHE A 1 86 ? -2.549 0.895 15.434 1.00 79.81 86 PHE A O 1
ATOM 663 N N . PRO A 1 87 ? -1.595 0.088 17.319 1.00 72.62 87 PRO A N 1
ATOM 664 C CA . PRO A 1 87 ? -2.679 -0.839 17.603 1.00 72.62 87 PRO A CA 1
ATOM 665 C C . PRO A 1 87 ? -3.989 -0.092 17.851 1.00 72.62 87 PRO A C 1
ATOM 667 O O . PRO A 1 87 ? -4.025 0.927 18.541 1.00 72.62 87 PRO A O 1
ATOM 670 N N . THR A 1 88 ? -5.079 -0.644 17.324 1.00 64.69 88 THR A N 1
ATOM 671 C CA . THR A 1 88 ? -6.400 -0.409 17.916 1.00 64.69 88 THR A CA 1
ATOM 672 C C . THR A 1 88 ? -6.625 -1.448 18.984 1.00 64.69 88 THR A C 1
ATOM 674 O O . THR A 1 88 ? -6.102 -2.557 18.901 1.00 64.69 88 THR A O 1
ATOM 677 N N . ALA A 1 89 ? -7.422 -1.102 19.987 1.00 59.69 89 ALA A N 1
ATOM 678 C CA . ALA A 1 89 ? -7.744 -1.981 21.103 1.00 59.69 89 ALA A CA 1
ATOM 679 C C . ALA A 1 89 ? -8.569 -3.227 20.711 1.00 59.69 89 ALA A C 1
ATOM 681 O O . ALA A 1 89 ? -9.077 -3.910 21.599 1.00 59.69 89 ALA A O 1
ATOM 682 N N . ARG A 1 90 ? -8.754 -3.538 19.417 1.00 65.38 90 ARG A N 1
ATOM 683 C CA . ARG A 1 90 ? -9.495 -4.737 19.021 1.00 65.38 90 ARG A CA 1
ATOM 684 C C . ARG A 1 90 ? -8.651 -5.974 19.331 1.00 65.38 90 ARG A C 1
ATOM 686 O O . ARG A 1 90 ? -7.509 -6.057 18.874 1.00 65.38 90 ARG A O 1
ATOM 693 N N . PRO A 1 91 ? -9.200 -6.957 20.059 1.00 58.91 91 PRO A N 1
ATOM 694 C CA . PRO A 1 91 ? -8.535 -8.234 20.222 1.00 58.91 91 PRO A CA 1
ATOM 695 C C . PRO A 1 91 ? -8.345 -8.869 18.845 1.00 58.91 91 PRO A C 1
ATOM 697 O O . PRO A 1 91 ? -9.236 -8.824 17.991 1.00 58.91 91 PRO A O 1
ATOM 700 N N . PHE A 1 92 ? -7.167 -9.446 18.616 1.00 60.59 92 PHE A N 1
ATOM 701 C CA . PHE A 1 92 ? -6.900 -10.248 17.431 1.00 60.59 92 PHE A CA 1
ATOM 702 C C . PHE A 1 92 ? -7.914 -11.400 17.375 1.00 60.59 92 PHE A C 1
ATOM 704 O O . PHE A 1 92 ? -7.816 -12.372 18.126 1.00 60.59 92 PHE A O 1
ATOM 711 N N . CYS A 1 93 ? -8.912 -11.285 16.500 1.00 57.34 93 CYS A N 1
ATOM 712 C CA . CYS A 1 93 ? -9.888 -12.343 16.290 1.00 57.34 93 CYS A CA 1
ATOM 713 C C . CYS A 1 93 ? -9.290 -13.336 15.288 1.00 57.34 93 CYS A C 1
ATOM 715 O O . CYS A 1 93 ? -9.379 -13.152 14.074 1.00 57.34 93 CYS A O 1
ATOM 717 N N . ALA A 1 94 ? -8.602 -14.356 15.804 1.00 54.03 94 ALA A N 1
ATOM 718 C CA . ALA A 1 94 ? -8.021 -15.406 14.977 1.00 54.03 94 ALA A CA 1
ATOM 719 C C . ALA A 1 94 ? -9.121 -16.097 14.140 1.00 54.03 94 ALA A C 1
ATOM 721 O O . ALA A 1 94 ? -10.127 -16.540 14.712 1.00 54.03 94 ALA A O 1
ATOM 722 N N . PRO A 1 95 ? -8.953 -16.241 12.812 1.00 53.34 95 PRO A N 1
ATOM 723 C CA . PRO A 1 95 ? -9.916 -16.962 11.992 1.00 53.34 95 PRO A CA 1
ATOM 724 C C . PRO A 1 95 ? -9.939 -18.437 12.418 1.00 53.34 95 PRO A C 1
ATOM 726 O O . PRO A 1 95 ? -8.945 -19.145 12.281 1.00 53.34 95 PRO A O 1
ATOM 729 N N . GLY A 1 96 ? -11.071 -18.893 12.969 1.00 60.66 96 GLY A N 1
ATOM 730 C CA . GLY A 1 96 ? -11.295 -20.303 13.325 1.00 60.66 96 GLY A CA 1
ATOM 731 C C . GLY A 1 96 ? -11.754 -20.589 14.759 1.00 60.66 96 GLY A C 1
ATOM 732 O O . GLY A 1 96 ? -12.012 -21.750 15.084 1.00 60.66 96 GLY A O 1
ATOM 733 N N . ARG A 1 97 ? -11.917 -19.587 15.634 1.00 54.06 97 ARG A N 1
ATOM 734 C CA . ARG A 1 97 ? -12.496 -19.835 16.964 1.00 54.06 97 ARG A CA 1
ATOM 735 C C . ARG A 1 97 ? -14.021 -19.930 16.852 1.00 54.06 97 ARG A C 1
ATOM 737 O O . ARG A 1 97 ? -14.707 -18.923 16.716 1.00 54.06 97 ARG A O 1
ATOM 744 N N . ARG A 1 98 ? -14.531 -21.169 16.860 1.00 50.47 98 ARG A N 1
ATOM 745 C CA . ARG A 1 98 ? -15.965 -21.506 16.922 1.00 50.47 98 ARG A CA 1
ATOM 746 C C . ARG A 1 98 ? -16.690 -20.585 17.906 1.00 50.47 98 ARG A C 1
ATOM 748 O O . ARG A 1 98 ? -16.330 -20.525 19.080 1.00 50.47 98 ARG A O 1
ATOM 755 N N . THR A 1 99 ? -17.718 -19.899 17.422 1.00 50.81 99 THR A N 1
ATOM 756 C CA . THR A 1 99 ? -18.658 -19.165 18.263 1.00 50.81 99 THR A CA 1
ATOM 757 C C . THR A 1 99 ? -19.492 -20.176 19.051 1.00 50.81 99 THR A C 1
ATOM 759 O O . THR A 1 99 ? -20.171 -21.023 18.476 1.00 50.81 99 THR A O 1
ATOM 762 N N . ILE A 1 100 ? -19.450 -20.104 20.381 1.00 50.28 100 ILE A N 1
ATOM 763 C CA . ILE A 1 100 ? -20.486 -20.698 21.231 1.00 50.28 100 ILE A CA 1
ATOM 764 C C . ILE A 1 100 ? -21.480 -19.566 21.510 1.00 50.28 100 ILE A C 1
ATOM 766 O O . ILE A 1 100 ? -21.117 -18.562 22.116 1.00 50.28 100 ILE A O 1
ATOM 770 N N . GLY A 1 101 ? -22.716 -19.692 21.019 1.00 59.75 101 GLY A N 1
ATOM 771 C CA . GLY A 1 101 ? -23.815 -18.781 21.372 1.00 59.75 101 GLY A CA 1
ATOM 772 C C . GLY A 1 101 ? -24.067 -17.578 20.450 1.00 59.75 101 GLY A C 1
ATOM 773 O O . GLY A 1 101 ? -24.681 -16.611 20.893 1.00 59.75 101 GLY A O 1
ATOM 774 N N . GLY A 1 102 ? -23.624 -17.600 19.186 1.00 53.66 102 GLY A N 1
ATOM 775 C CA . GLY A 1 102 ? -24.080 -16.633 18.167 1.00 53.66 102 GLY A CA 1
ATOM 776 C C . GLY A 1 102 ? -23.636 -15.177 18.362 1.00 53.66 102 GLY A C 1
ATOM 777 O O . GLY A 1 102 ? -24.116 -14.288 17.665 1.00 53.66 102 GLY A O 1
ATOM 778 N N . LYS A 1 103 ? -22.709 -14.913 19.283 1.00 54.12 103 LYS A N 1
ATOM 779 C CA . LYS A 1 103 ? -22.088 -13.599 19.463 1.00 54.12 103 LYS A CA 1
ATOM 780 C C . LYS A 1 103 ? -20.678 -13.684 18.895 1.00 54.12 103 LYS A C 1
ATOM 782 O O . LYS A 1 103 ? -19.831 -14.384 19.447 1.00 54.12 103 LYS A O 1
ATOM 787 N N . PHE A 1 104 ? -20.435 -13.011 17.773 1.00 45.97 104 PHE A N 1
ATOM 788 C CA . PHE A 1 104 ? -19.074 -12.755 17.308 1.00 45.97 104 PHE A CA 1
ATOM 789 C C . PHE A 1 104 ? -18.450 -11.740 18.262 1.00 45.97 104 PHE A C 1
ATOM 791 O O . PHE A 1 104 ? -18.572 -10.533 18.068 1.00 45.97 104 PHE A O 1
ATOM 798 N N . LEU A 1 105 ? -17.846 -12.235 19.337 1.00 48.94 105 LEU A N 1
ATOM 799 C CA . LEU A 1 105 ? -17.008 -11.417 20.194 1.00 48.94 105 LEU A CA 1
ATOM 800 C C . LEU A 1 105 ? -15.602 -11.414 19.585 1.00 48.94 105 LEU A C 1
ATOM 802 O O . LEU A 1 105 ? -14.943 -12.455 19.529 1.00 48.94 105 LEU A O 1
ATOM 806 N N . CYS A 1 106 ? -15.203 -10.253 19.061 1.00 53.62 106 CYS A N 1
ATOM 807 C CA . CYS A 1 106 ? -13.795 -9.871 19.036 1.00 53.62 106 CYS A CA 1
ATOM 808 C C . CYS A 1 106 ? -13.426 -9.486 20.463 1.00 53.62 106 CYS A C 1
ATOM 810 O O . CYS A 1 106 ? -14.128 -8.603 21.008 1.00 53.62 106 CYS A O 1
#

Secondary structure (DSSP, 8-state):
-----------------------PPPS---PPP--S-HHHHHHHHHHHHHH--SEEEEEE-GGGGTT-GGGTT-S-S---EEEEEEPPS-----TT---SSS----

Radius of gyration: 29.77 Å; chains: 1; bounding box: 64×62×73 Å

InterPro domains:
  IPR002634 BolA protein [PF01722] (47-82)
  IPR036065 BolA-like superfamily [G3DSA:3.30.300.90] (39-84)
  IPR036065 BolA-like superfamily [SSF82657] (31-66)

Sequence (106 aa):
MLRPLSLLRQHRLSLLRSVCSMSAPPAGSAAPTPSNTPMEDAIRAKIQAALLPTTLTIRNDSHKHAHHAPMRGVTSKETHFKYTPFPTARPFCAPGRRTIGGKFLC

pLDDT: mean 72.82, std 15.73, range [41.97, 93.81]